Protein AF-A0A482UVU5-F1 (afdb_monomer_lite)

Radius of gyration: 22.59 Å; chains: 1; bounding box: 52×60×52 Å

Secondary structure (DSSP, 8-state):
---------------------TTTTTTS-B-TTS-B--TT-TT-----HHHHHHHHHHHHHHHHHHHHHHTTHHHHHSHHHHHHHHHHHHT---GGGHHHHHHHHHTHHHHHTTS-GGG--GGGS-HHHHHHTT-S-SS--

pLDDT: mean 76.4, std 19.61, range [29.62, 97.81]

Foldseek 3Di:
DDDDDDDPDDPPPPPPPDPPDPVCLVVFDADPVGHGDDPPHPRPDDDDPVRVVVVVVVLVVLQVVVVVCLVVVVVCPDPVNVVVVVVSVVVPDRPVCCVSVVCSVVVVVVVCVVDPPVPPPCVPPPVVVVVVVPPDDPPDD

Sequence (141 aa):
MVSDETNGGLSVDTVNLDPIDPDNTMLTPKDRYGFFITADSPRHIEVSKAQTAQRKAKEAERALKWVRMIKKWSKYMSAAKFEKLKSRCRKGIPDAVRGYAWVHMTGAEAVKEKLAYDSIDTTGISQTVLDEVGLLSELMV

Structure (mmCIF, N/CA/C/O backbone):
data_AF-A0A482UVU5-F1
#
_entry.id   AF-A0A482UVU5-F1
#
loop_
_atom_site.group_PDB
_atom_site.id
_atom_site.type_symbol
_atom_site.label_atom_id
_atom_site.label_alt_id
_atom_site.label_comp_id
_atom_site.label_asym_id
_atom_site.label_entity_id
_atom_site.label_seq_id
_atom_site.pdbx_PDB_ins_code
_atom_site.Cartn_x
_atom_site.Cartn_y
_atom_site.Cartn_z
_atom_site.occupancy
_atom_site.B_iso_or_equiv
_atom_site.auth_seq_id
_atom_site.auth_comp_id
_atom_site.auth_asym_id
_atom_site.auth_atom_id
_atom_site.pdbx_PDB_model_num
ATOM 1 N N . MET A 1 1 ? -14.982 48.499 -14.212 1.00 37.34 1 MET A N 1
ATOM 2 C CA . MET A 1 1 ? -15.962 47.507 -13.733 1.00 37.34 1 MET A CA 1
ATOM 3 C C . MET A 1 1 ? -16.072 46.434 -14.796 1.00 37.34 1 MET A C 1
ATOM 5 O O . MET A 1 1 ? -16.372 46.791 -15.921 1.00 37.34 1 MET A O 1
ATOM 9 N N . VAL A 1 2 ? -15.783 45.196 -14.385 1.00 43.62 2 VAL A N 1
ATOM 10 C CA . VAL A 1 2 ? -16.195 43.904 -14.963 1.00 43.62 2 VAL A CA 1
ATOM 11 C C . VAL A 1 2 ? -15.805 43.617 -16.419 1.00 43.62 2 VAL A C 1
ATOM 13 O O . VAL A 1 2 ? -16.352 44.209 -17.335 1.00 43.62 2 VAL A O 1
ATOM 16 N N . SER A 1 3 ? -14.906 42.643 -16.592 1.00 35.50 3 SER A N 1
ATOM 17 C CA . SER A 1 3 ? -15.237 41.371 -17.252 1.00 35.50 3 SER A CA 1
ATOM 18 C C . SER A 1 3 ? -14.222 40.309 -16.832 1.00 35.50 3 SER A C 1
ATOM 20 O O . SER A 1 3 ? -13.027 40.434 -17.088 1.00 35.50 3 SER A O 1
ATOM 22 N N . ASP A 1 4 ? -14.749 39.331 -16.105 1.00 39.75 4 ASP A N 1
ATOM 23 C CA . ASP A 1 4 ? -14.133 38.083 -15.669 1.00 39.75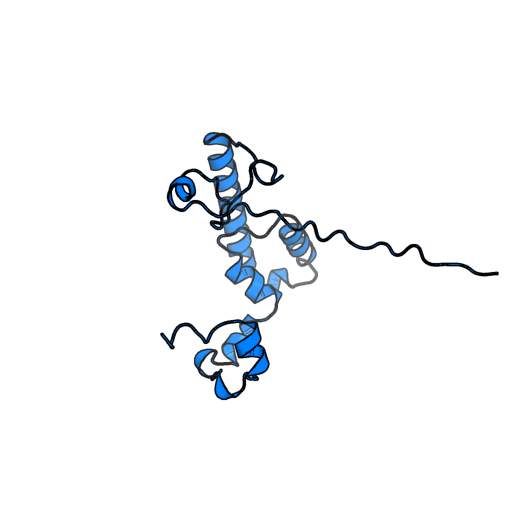 4 ASP A CA 1
ATOM 24 C C . ASP A 1 4 ? -14.355 36.998 -16.748 1.00 39.75 4 ASP A C 1
ATOM 26 O O . ASP A 1 4 ? -15.094 37.229 -17.707 1.00 39.75 4 ASP A O 1
ATOM 30 N N . GLU A 1 5 ? -13.771 35.820 -16.518 1.00 37.84 5 GLU A N 1
ATOM 31 C CA . GLU A 1 5 ? -13.991 34.522 -17.187 1.00 37.84 5 GLU A CA 1
ATOM 32 C C . GLU A 1 5 ? -13.063 34.145 -18.363 1.00 37.84 5 GLU A C 1
ATOM 34 O O . GLU A 1 5 ? -13.450 34.101 -19.531 1.00 37.84 5 GLU A O 1
ATOM 39 N N . THR A 1 6 ? -11.837 33.708 -18.039 1.00 44.06 6 THR A N 1
ATOM 40 C CA . THR A 1 6 ? -11.141 32.698 -18.855 1.00 44.06 6 THR A CA 1
ATOM 41 C C . THR A 1 6 ? -11.563 31.299 -18.410 1.00 44.06 6 THR A C 1
ATOM 43 O O . THR A 1 6 ? -11.141 30.762 -17.387 1.00 44.06 6 THR A O 1
ATOM 46 N N . ASN A 1 7 ? -12.429 30.711 -19.228 1.00 35.53 7 ASN A N 1
ATOM 47 C CA . ASN A 1 7 ? -12.909 29.342 -19.149 1.00 35.53 7 ASN A CA 1
ATOM 48 C C . ASN A 1 7 ? -11.745 28.361 -19.410 1.00 35.53 7 ASN A C 1
ATOM 50 O O . ASN A 1 7 ? -11.379 28.090 -20.555 1.00 35.53 7 ASN A O 1
ATOM 54 N N . GLY A 1 8 ? -11.110 27.872 -18.342 1.00 35.00 8 GLY A N 1
ATOM 55 C CA . GLY A 1 8 ? -10.071 26.841 -18.388 1.00 35.00 8 GLY A CA 1
ATOM 56 C C . GLY A 1 8 ? -10.670 25.460 -18.648 1.00 35.00 8 GLY A C 1
ATOM 57 O O . GLY A 1 8 ? -10.770 24.646 -17.733 1.00 35.00 8 GLY A O 1
ATOM 58 N N . GLY A 1 9 ? -11.087 25.212 -19.890 1.00 29.62 9 GLY A N 1
ATOM 59 C CA . GLY A 1 9 ? -11.531 23.901 -20.351 1.00 29.62 9 GLY A CA 1
ATOM 60 C C . GLY A 1 9 ? -10.400 22.877 -20.255 1.00 29.62 9 GLY A C 1
ATOM 61 O O . GLY A 1 9 ? -9.370 23.004 -20.914 1.00 29.62 9 GLY A O 1
ATOM 62 N N . LEU A 1 10 ? -10.594 21.867 -19.410 1.00 33.50 10 LEU A N 1
ATOM 63 C CA . LEU A 1 10 ? -9.736 20.694 -19.304 1.00 33.50 10 LEU A CA 1
ATOM 64 C C . LEU A 1 10 ? -9.830 19.913 -20.627 1.00 33.50 10 LEU A C 1
ATOM 66 O O . LEU A 1 10 ? -10.891 19.376 -20.942 1.00 33.50 10 LEU A O 1
ATOM 70 N N . SER A 1 11 ? -8.744 19.891 -21.408 1.00 35.38 11 SER A N 1
ATOM 71 C CA . SER A 1 11 ? -8.623 19.055 -22.610 1.00 35.38 11 SER A CA 1
ATOM 72 C C . SER A 1 11 ? -8.828 17.599 -22.209 1.00 35.38 11 SER A C 1
ATOM 74 O O . SER A 1 11 ? -7.994 17.009 -21.520 1.00 35.38 11 SER A O 1
ATOM 76 N N . VAL A 1 12 ? -9.969 17.029 -22.590 1.00 44.19 12 VAL A N 1
ATOM 77 C CA . VAL A 1 12 ? -10.146 15.581 -22.605 1.00 44.19 12 VAL A CA 1
ATOM 78 C C . VAL A 1 12 ? -9.392 15.112 -23.836 1.00 44.19 12 VAL A C 1
ATOM 80 O O . VAL A 1 12 ? -9.940 15.088 -24.938 1.00 44.19 12 VAL A O 1
ATOM 83 N N . ASP A 1 13 ? -8.108 14.815 -23.650 1.00 39.75 13 ASP A N 1
ATOM 84 C CA . ASP A 1 13 ? -7.291 14.176 -24.671 1.00 39.75 13 ASP A CA 1
ATOM 85 C C . ASP A 1 13 ? -7.968 12.846 -25.008 1.00 39.75 13 ASP A C 1
ATOM 87 O O . ASP A 1 13 ? -7.896 11.862 -24.267 1.00 39.75 13 ASP A O 1
ATOM 91 N N . THR A 1 14 ? -8.721 12.856 -26.105 1.00 46.66 14 THR A N 1
ATOM 92 C CA . THR A 1 14 ? -9.331 11.661 -26.668 1.00 46.66 14 THR A CA 1
ATOM 93 C C . THR A 1 14 ? -8.168 10.822 -27.159 1.00 46.66 14 THR A C 1
ATOM 95 O O . THR A 1 14 ? -7.589 11.104 -28.206 1.00 46.66 14 THR A O 1
ATOM 98 N N . VAL A 1 15 ? -7.754 9.855 -26.339 1.00 48.00 15 VAL A N 1
ATOM 99 C CA . VAL A 1 15 ? -6.738 8.876 -26.711 1.00 48.00 15 VAL A CA 1
ATOM 100 C C . VAL A 1 15 ? -7.212 8.204 -27.992 1.00 48.00 15 VAL A C 1
ATOM 102 O O . VAL A 1 15 ? -8.216 7.493 -27.995 1.00 48.00 15 VAL A O 1
ATOM 105 N N . ASN A 1 16 ? -6.532 8.500 -29.098 1.00 43.84 16 ASN A N 1
ATOM 106 C CA . ASN A 1 16 ? -6.777 7.852 -30.372 1.00 43.84 16 ASN A CA 1
ATOM 107 C C . ASN A 1 16 ? -6.286 6.409 -30.225 1.00 43.84 16 ASN A C 1
ATOM 109 O O . ASN A 1 16 ? -5.103 6.117 -30.382 1.00 43.84 16 ASN A O 1
ATOM 113 N N . LEU A 1 17 ? -7.177 5.541 -29.749 1.00 53.69 17 LEU A N 1
ATOM 114 C CA . LEU A 1 17 ? -6.926 4.117 -29.644 1.00 53.69 17 LEU A CA 1
ATOM 115 C C . LEU A 1 17 ? -7.055 3.565 -31.056 1.00 53.69 17 LEU A C 1
ATOM 117 O O . LEU A 1 17 ? -8.166 3.344 -31.538 1.00 53.69 17 LEU A O 1
ATOM 121 N N . ASP A 1 18 ? -5.916 3.380 -31.720 1.00 55.25 18 ASP A N 1
ATOM 122 C CA . ASP A 1 18 ? -5.873 2.607 -32.954 1.00 55.25 18 ASP A CA 1
ATOM 123 C C . ASP A 1 18 ? -6.594 1.262 -32.729 1.00 55.25 18 ASP A C 1
ATOM 125 O O . ASP A 1 18 ? -6.495 0.691 -31.631 1.00 55.25 18 ASP A O 1
ATOM 129 N N . PRO A 1 19 ? -7.340 0.747 -33.725 1.00 61.19 19 PRO A N 1
ATOM 130 C CA . PRO A 1 19 ? -8.038 -0.525 -33.602 1.00 61.19 19 PRO A CA 1
ATOM 131 C C . PRO A 1 19 ? -7.097 -1.619 -33.088 1.00 61.19 19 PRO A C 1
ATOM 133 O O . PRO A 1 19 ? -6.014 -1.825 -33.636 1.00 61.19 19 PRO A O 1
ATOM 136 N N . ILE A 1 20 ? -7.511 -2.304 -32.018 1.00 60.06 20 ILE A N 1
ATOM 137 C CA . ILE A 1 20 ? -6.746 -3.398 -31.415 1.00 60.06 20 ILE A CA 1
ATOM 138 C C . ILE A 1 20 ? -6.662 -4.521 -32.448 1.00 60.06 20 ILE A C 1
ATOM 140 O O . ILE A 1 20 ? -7.628 -5.251 -32.658 1.00 60.06 20 ILE A O 1
ATOM 144 N N . ASP A 1 21 ? -5.508 -4.643 -33.098 1.00 64.62 21 ASP A N 1
ATOM 145 C CA . ASP A 1 21 ? -5.222 -5.758 -33.990 1.00 64.62 21 ASP A CA 1
ATOM 146 C C . ASP A 1 21 ? -5.065 -7.041 -33.144 1.00 64.62 21 ASP A C 1
ATOM 148 O O . ASP A 1 21 ? -4.141 -7.126 -32.314 1.00 64.62 21 ASP A O 1
ATOM 152 N N . PRO A 1 22 ? -5.964 -8.035 -33.294 1.00 63.59 22 PRO A N 1
ATOM 153 C CA . PRO A 1 22 ? -5.937 -9.256 -32.494 1.00 63.59 22 PRO A CA 1
ATOM 154 C C . PRO A 1 22 ? -4.627 -10.040 -32.659 1.00 63.59 22 PRO A C 1
ATOM 156 O O . PRO A 1 22 ? -4.169 -10.644 -31.686 1.00 63.59 22 PRO A O 1
ATOM 159 N N . ASP A 1 23 ? -3.969 -9.959 -33.820 1.00 63.88 23 ASP A N 1
ATOM 160 C CA . ASP A 1 23 ? -2.703 -10.659 -34.072 1.00 63.88 23 ASP A CA 1
ATOM 161 C C . ASP A 1 23 ? -1.495 -9.925 -33.456 1.00 63.88 23 ASP A C 1
ATOM 163 O O . ASP A 1 23 ? -0.506 -10.553 -33.071 1.00 63.88 23 ASP A O 1
ATOM 167 N N . ASN A 1 24 ? -1.584 -8.605 -33.253 1.00 60.62 24 ASN A N 1
ATOM 168 C CA . ASN A 1 24 ? -0.518 -7.791 -32.649 1.00 60.62 24 ASN A CA 1
ATOM 169 C C . ASN A 1 24 ? -0.660 -7.623 -31.116 1.00 60.62 24 ASN A C 1
ATOM 171 O O . ASN A 1 24 ? 0.235 -7.119 -30.433 1.00 60.62 24 ASN A O 1
ATOM 175 N N . THR A 1 25 ? -1.770 -8.091 -30.537 1.00 60.59 25 THR A N 1
ATOM 176 C CA . THR A 1 25 ? -2.125 -7.929 -29.110 1.00 60.59 25 THR A CA 1
ATOM 177 C C . THR A 1 25 ? -1.128 -8.598 -28.143 1.00 60.59 25 THR A C 1
ATOM 179 O O . THR A 1 25 ? -1.010 -8.215 -26.974 1.00 60.59 25 THR A O 1
ATOM 182 N N . MET A 1 26 ? -0.379 -9.602 -28.611 1.00 61.25 26 MET A N 1
ATOM 183 C CA . MET A 1 26 ? 0.685 -10.255 -27.831 1.00 61.25 26 MET A CA 1
ATOM 184 C C . MET A 1 26 ? 1.975 -9.423 -27.750 1.00 61.25 26 MET A C 1
ATOM 186 O O . MET A 1 26 ? 2.754 -9.608 -26.816 1.00 61.25 26 MET A O 1
ATOM 190 N N . LEU A 1 27 ? 2.201 -8.510 -28.700 1.00 66.56 27 LEU A N 1
ATOM 191 C CA . LEU A 1 27 ? 3.417 -7.693 -28.791 1.00 66.56 27 LEU A CA 1
ATOM 192 C C . LEU A 1 27 ? 3.274 -6.342 -28.081 1.00 66.56 27 LEU A C 1
ATOM 194 O O . LEU A 1 27 ? 4.277 -5.742 -27.697 1.00 66.56 27 LEU A O 1
ATOM 198 N N . THR A 1 28 ? 2.044 -5.877 -27.857 1.00 75.50 28 THR A N 1
ATOM 199 C CA . THR A 1 28 ? 1.783 -4.625 -27.139 1.00 75.50 28 THR A CA 1
ATOM 200 C C . THR A 1 28 ? 2.204 -4.732 -25.664 1.00 75.50 28 THR A C 1
ATOM 202 O O . THR A 1 28 ? 1.694 -5.606 -24.949 1.00 75.50 28 THR A O 1
ATOM 205 N N . PRO A 1 29 ? 3.099 -3.857 -25.167 1.00 81.12 29 PRO A N 1
ATOM 206 C CA . PRO A 1 29 ? 3.477 -3.828 -23.760 1.00 81.12 29 PRO A CA 1
ATOM 207 C C . PRO A 1 29 ? 2.258 -3.638 -22.849 1.00 81.12 29 PRO A C 1
ATOM 209 O O . PRO A 1 29 ? 1.390 -2.807 -23.111 1.00 81.12 29 PRO A O 1
ATOM 212 N N . LYS A 1 30 ? 2.204 -4.390 -21.746 1.00 84.75 30 LYS A N 1
ATOM 213 C CA . LYS A 1 30 ? 1.150 -4.281 -20.727 1.00 84.75 30 LYS A CA 1
ATOM 214 C C . LYS A 1 30 ? 1.727 -3.843 -19.393 1.00 84.75 30 LYS A C 1
ATOM 216 O O . LYS A 1 30 ? 2.875 -4.141 -19.056 1.00 84.75 30 LYS A O 1
ATOM 221 N N . ASP A 1 31 ? 0.911 -3.148 -18.617 1.00 84.69 31 ASP A N 1
ATOM 222 C CA . ASP A 1 31 ? 1.237 -2.800 -17.248 1.00 84.69 31 ASP A CA 1
ATOM 223 C C . ASP A 1 31 ? 1.078 -4.000 -16.301 1.00 84.69 31 ASP A C 1
ATOM 225 O O . ASP A 1 31 ? 0.773 -5.128 -16.690 1.00 84.69 31 ASP A O 1
ATOM 229 N N . ARG A 1 32 ? 1.309 -3.756 -15.009 1.00 82.94 32 ARG A N 1
ATOM 230 C CA . ARG A 1 32 ? 1.241 -4.797 -13.972 1.00 82.94 32 ARG A CA 1
ATOM 231 C C . ARG A 1 32 ? -0.183 -5.288 -13.685 1.00 82.94 32 ARG A C 1
ATOM 233 O O . ARG A 1 32 ? -0.319 -6.296 -13.001 1.00 82.94 32 ARG A O 1
ATOM 240 N N . TYR A 1 33 ? -1.197 -4.580 -14.170 1.00 86.31 33 TYR A N 1
ATOM 241 C CA . TYR A 1 33 ? -2.614 -4.905 -14.028 1.00 86.31 33 TYR A CA 1
ATOM 242 C C . TYR A 1 33 ? -3.212 -5.474 -15.323 1.00 86.31 33 TYR A C 1
ATOM 244 O O . TYR A 1 33 ? -4.371 -5.873 -15.327 1.00 86.31 33 TYR A O 1
ATOM 252 N N . GLY A 1 34 ? -2.421 -5.555 -16.398 1.00 87.00 34 GLY A N 1
ATOM 253 C CA . GLY A 1 34 ? -2.831 -6.104 -17.686 1.00 87.00 34 GLY A CA 1
ATOM 254 C C . GLY A 1 34 ? -3.370 -5.070 -18.675 1.00 87.00 34 GLY A C 1
ATOM 255 O O . GLY A 1 34 ? -3.766 -5.465 -19.770 1.00 87.00 34 GLY A O 1
ATOM 256 N N . PHE A 1 35 ? -3.352 -3.775 -18.342 1.00 86.88 35 PHE A N 1
ATOM 257 C CA . PHE A 1 35 ? -3.745 -2.718 -19.276 1.00 86.88 35 PHE A CA 1
ATOM 258 C C . PHE A 1 35 ? -2.646 -2.469 -20.305 1.00 86.88 35 PHE A C 1
ATOM 260 O O . PHE A 1 35 ? -1.460 -2.472 -19.971 1.00 86.88 35 PHE A O 1
ATOM 267 N N . PHE A 1 36 ? -3.039 -2.214 -21.550 1.00 85.25 36 PHE A N 1
ATOM 268 C CA . PHE A 1 36 ? -2.110 -1.856 -22.615 1.00 85.25 36 PHE A CA 1
ATOM 269 C C . PHE A 1 36 ? -1.424 -0.519 -22.315 1.00 85.25 36 PHE A C 1
ATOM 271 O O . PHE A 1 36 ? -2.056 0.447 -21.883 1.00 85.25 36 PHE A O 1
ATOM 278 N N . ILE A 1 37 ? -0.112 -0.474 -22.531 1.00 83.19 37 ILE A N 1
ATOM 279 C CA . ILE A 1 37 ? 0.695 0.735 -22.429 1.00 83.19 37 ILE A CA 1
ATOM 280 C C . ILE A 1 37 ? 1.108 1.124 -23.846 1.00 83.19 37 ILE A C 1
ATOM 282 O O . ILE A 1 37 ? 1.838 0.392 -24.510 1.00 83.19 37 ILE A O 1
ATOM 286 N N . THR A 1 38 ? 0.660 2.294 -24.284 1.00 82.19 38 THR A N 1
ATOM 287 C CA . THR A 1 38 ? 1.119 2.914 -25.526 1.00 82.19 38 THR A CA 1
ATOM 288 C C . THR A 1 38 ? 2.581 3.354 -25.396 1.00 82.19 38 THR A C 1
ATOM 290 O O . THR A 1 38 ? 3.056 3.658 -24.300 1.00 82.19 38 THR A O 1
ATOM 293 N N . ALA A 1 39 ? 3.321 3.381 -26.504 1.00 73.69 39 ALA A N 1
ATOM 294 C CA . ALA A 1 39 ? 4.756 3.686 -26.487 1.00 73.69 39 ALA A CA 1
ATOM 295 C C . ALA A 1 39 ? 5.081 5.106 -25.972 1.00 73.69 39 ALA A C 1
ATOM 297 O O . ALA A 1 39 ? 6.153 5.330 -25.414 1.00 73.69 39 ALA A O 1
ATOM 298 N N . ASP A 1 40 ? 4.149 6.048 -26.123 1.00 78.06 40 ASP A N 1
ATOM 299 C CA . ASP A 1 40 ? 4.220 7.435 -25.643 1.00 78.06 40 ASP A CA 1
ATOM 300 C C . ASP A 1 40 ? 3.827 7.596 -24.163 1.00 78.06 40 ASP A C 1
ATOM 302 O O . ASP A 1 40 ? 4.011 8.658 -23.565 1.00 78.06 40 ASP A O 1
ATOM 306 N N . SER A 1 41 ? 3.304 6.539 -23.538 1.00 78.94 41 SER A N 1
ATOM 307 C CA . SER A 1 41 ? 2.868 6.577 -22.151 1.00 78.94 41 SER A CA 1
ATOM 308 C C . SER A 1 41 ? 4.051 6.839 -21.216 1.00 78.94 41 SER A C 1
ATOM 310 O O . SER A 1 41 ? 5.012 6.069 -21.211 1.00 78.94 41 SER A O 1
ATOM 312 N N . PRO A 1 42 ? 3.951 7.799 -20.278 1.00 72.50 42 PRO A N 1
ATOM 313 C CA . PRO A 1 42 ? 4.960 7.991 -19.231 1.00 72.50 42 PRO A CA 1
ATOM 314 C C . PRO A 1 42 ? 5.147 6.761 -18.322 1.00 72.50 42 PRO A C 1
ATOM 316 O O . PRO A 1 42 ? 6.085 6.694 -17.526 1.00 72.50 42 PRO A O 1
ATOM 319 N N . ARG A 1 43 ? 4.223 5.790 -18.396 1.00 69.25 43 ARG A N 1
ATOM 320 C CA . ARG A 1 43 ? 4.295 4.501 -17.692 1.00 69.25 43 ARG A CA 1
ATOM 321 C C . ARG A 1 43 ? 5.125 3.464 -18.449 1.00 69.25 43 ARG A C 1
ATOM 323 O O . ARG A 1 43 ? 5.533 2.480 -17.828 1.00 69.25 43 ARG A O 1
ATOM 330 N N . HIS A 1 44 ? 5.390 3.686 -19.737 1.00 68.81 44 HIS A N 1
ATOM 331 C CA . HIS A 1 44 ? 6.320 2.898 -20.530 1.00 68.81 44 HIS A CA 1
ATOM 332 C C . HIS A 1 44 ? 7.750 3.245 -20.110 1.00 68.81 44 HIS A C 1
ATOM 334 O O . HIS A 1 44 ? 8.429 4.089 -20.685 1.00 68.81 44 HIS A O 1
ATOM 340 N N . ILE A 1 45 ? 8.193 2.621 -19.023 1.00 70.56 45 ILE A N 1
ATOM 341 C CA . ILE A 1 45 ? 9.575 2.711 -18.568 1.00 70.56 45 ILE A CA 1
ATOM 342 C C . ILE A 1 45 ? 10.204 1.362 -18.860 1.00 70.56 45 ILE A C 1
ATOM 344 O O . ILE A 1 45 ? 9.904 0.381 -18.174 1.00 70.56 45 ILE A O 1
ATOM 348 N N . GLU A 1 46 ? 11.101 1.318 -19.840 1.00 73.50 46 GLU A N 1
ATOM 349 C CA . GLU A 1 46 ? 11.973 0.167 -20.015 1.00 73.50 46 GLU A CA 1
ATOM 350 C C . GLU A 1 46 ? 12.867 0.043 -18.776 1.00 73.50 46 GLU A C 1
ATOM 352 O O . GLU A 1 46 ? 13.686 0.906 -18.459 1.00 73.50 46 GLU A O 1
ATOM 357 N N . VAL A 1 47 ? 12.658 -1.024 -18.009 1.00 81.00 47 VAL A N 1
ATOM 358 C CA . VAL A 1 47 ? 13.438 -1.338 -16.811 1.00 81.00 47 VAL A CA 1
ATOM 359 C C . VAL A 1 47 ? 14.095 -2.687 -17.010 1.00 81.00 47 VAL A C 1
ATOM 361 O O . VAL A 1 47 ? 13.447 -3.649 -17.424 1.00 81.00 47 VAL A O 1
ATOM 364 N N . SER A 1 48 ? 15.367 -2.801 -16.636 1.00 87.81 48 SER A N 1
ATOM 365 C CA . SER A 1 48 ? 16.059 -4.085 -16.720 1.00 87.81 48 SER A CA 1
ATOM 366 C C . SER A 1 48 ? 15.388 -5.142 -15.832 1.00 87.81 48 SER A C 1
ATOM 368 O O . SER A 1 48 ? 14.736 -4.834 -14.822 1.00 87.81 48 SER A O 1
ATOM 370 N N . LYS A 1 49 ? 15.586 -6.427 -16.158 1.00 87.50 49 LYS A N 1
ATOM 371 C CA . LYS A 1 49 ? 15.105 -7.547 -15.324 1.00 87.50 49 LYS A CA 1
ATOM 372 C C . LYS A 1 49 ? 15.588 -7.419 -13.871 1.00 87.50 49 LYS A C 1
ATOM 374 O O . LYS A 1 49 ? 14.814 -7.651 -12.944 1.00 87.50 49 LYS A O 1
ATOM 379 N N . ALA A 1 50 ? 16.830 -6.970 -13.670 1.00 92.50 50 ALA A N 1
ATOM 380 C CA . ALA A 1 50 ? 17.411 -6.738 -12.349 1.00 92.50 50 ALA A CA 1
ATOM 381 C C . ALA A 1 50 ? 16.701 -5.604 -11.584 1.00 92.50 50 ALA A C 1
ATOM 383 O O . ALA A 1 50 ? 16.326 -5.780 -10.424 1.00 92.50 50 ALA A O 1
ATOM 384 N N . GLN A 1 51 ? 16.441 -4.465 -12.236 1.00 90.12 51 GLN A N 1
ATOM 385 C CA . GLN A 1 51 ? 15.691 -3.357 -11.631 1.00 90.12 51 GLN A CA 1
ATOM 386 C C . GLN A 1 51 ? 14.253 -3.770 -11.291 1.00 90.12 51 GLN A C 1
ATOM 388 O O . GLN A 1 51 ? 13.733 -3.415 -10.231 1.00 90.12 51 GLN A O 1
ATOM 393 N N . THR A 1 52 ? 13.619 -4.568 -12.150 1.00 89.12 52 THR A N 1
ATOM 394 C CA . THR A 1 52 ? 12.288 -5.133 -11.898 1.00 89.12 52 THR A CA 1
ATOM 395 C C . THR A 1 52 ? 12.290 -6.044 -10.670 1.00 89.12 52 THR A C 1
ATOM 397 O O . THR A 1 52 ? 11.439 -5.886 -9.791 1.00 89.12 52 THR A O 1
ATOM 400 N N . ALA A 1 53 ? 13.264 -6.950 -10.552 1.00 91.56 53 ALA A N 1
ATOM 401 C CA . ALA A 1 53 ? 13.409 -7.820 -9.385 1.00 91.56 53 ALA A CA 1
AT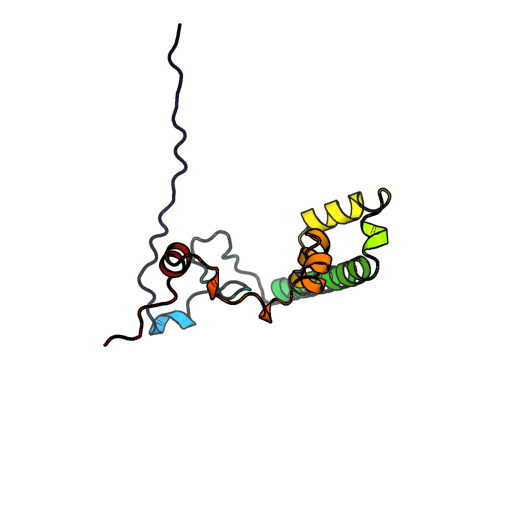OM 402 C C . ALA A 1 53 ? 13.633 -7.015 -8.093 1.00 91.56 53 ALA A C 1
ATOM 404 O O . ALA A 1 53 ? 12.972 -7.266 -7.085 1.00 91.56 53 ALA A O 1
ATOM 405 N N . GLN A 1 54 ? 14.481 -5.983 -8.136 1.00 94.88 54 GLN A N 1
ATOM 406 C CA . GLN A 1 54 ? 14.721 -5.095 -6.996 1.00 94.88 54 GLN A CA 1
ATOM 407 C C . GLN A 1 54 ? 13.446 -4.350 -6.566 1.00 94.88 54 GLN A C 1
ATOM 409 O O . GLN A 1 54 ? 13.151 -4.251 -5.371 1.00 94.88 54 GLN A O 1
ATOM 414 N N . ARG A 1 55 ? 12.658 -3.844 -7.526 1.00 91.81 55 ARG A N 1
ATOM 415 C CA . ARG A 1 55 ? 11.362 -3.200 -7.257 1.00 91.81 55 ARG A CA 1
ATOM 416 C C . ARG A 1 55 ? 10.386 -4.177 -6.599 1.00 91.81 55 ARG A C 1
ATOM 418 O O . ARG A 1 55 ? 9.795 -3.819 -5.580 1.00 91.81 55 ARG A O 1
ATOM 425 N N . LYS A 1 56 ? 10.280 -5.407 -7.117 1.00 92.25 56 LYS A N 1
ATOM 426 C CA . LYS A 1 56 ? 9.440 -6.474 -6.544 1.00 92.25 56 LYS A CA 1
ATOM 427 C C . LYS A 1 56 ? 9.858 -6.827 -5.113 1.00 92.25 56 LYS A C 1
ATOM 429 O O . LYS A 1 56 ? 9.011 -6.853 -4.225 1.00 92.25 56 LYS A O 1
ATOM 434 N N . ALA A 1 57 ? 11.154 -7.009 -4.854 1.00 95.81 57 ALA A N 1
ATOM 435 C CA . ALA A 1 57 ? 11.665 -7.300 -3.512 1.00 95.81 57 ALA A CA 1
ATOM 436 C C . ALA A 1 57 ? 11.343 -6.170 -2.515 1.00 95.81 57 ALA A C 1
ATOM 438 O O . ALA A 1 57 ? 10.833 -6.406 -1.418 1.00 95.81 57 ALA A O 1
ATOM 439 N N . LYS A 1 58 ? 11.552 -4.913 -2.924 1.00 95.69 58 LYS A N 1
ATOM 440 C CA . LYS A 1 58 ? 11.206 -3.734 -2.117 1.00 95.69 58 LYS A CA 1
ATOM 441 C C . LYS A 1 58 ? 9.702 -3.631 -1.852 1.00 95.69 58 LYS A C 1
ATOM 443 O O . LYS A 1 58 ? 9.297 -3.193 -0.772 1.00 95.69 58 LYS A O 1
ATOM 448 N N . GLU A 1 59 ? 8.869 -3.994 -2.822 1.00 95.69 59 GLU A N 1
ATOM 449 C CA . GLU A 1 59 ? 7.415 -4.045 -2.663 1.00 95.69 59 GLU A CA 1
ATOM 450 C C . GLU A 1 59 ? 6.994 -5.132 -1.661 1.00 95.69 59 GLU A C 1
ATOM 452 O O . GLU A 1 59 ? 6.207 -4.840 -0.758 1.00 95.69 59 GLU A O 1
ATOM 457 N N . ALA A 1 60 ? 7.604 -6.320 -1.715 1.00 96.81 60 ALA A N 1
ATOM 458 C CA . ALA A 1 60 ? 7.371 -7.400 -0.754 1.00 96.81 60 ALA A CA 1
ATOM 459 C C . ALA A 1 60 ? 7.744 -6.996 0.687 1.00 96.81 60 ALA A C 1
ATOM 461 O O . ALA A 1 60 ? 6.959 -7.188 1.619 1.00 96.81 60 ALA A O 1
ATOM 462 N N . GLU A 1 61 ? 8.886 -6.332 0.894 1.00 97.19 61 GLU A N 1
ATOM 463 C CA . GLU A 1 61 ? 9.238 -5.805 2.220 1.00 97.19 61 GLU A CA 1
ATOM 464 C C . GLU A 1 61 ? 8.213 -4.796 2.753 1.00 97.19 61 GLU A C 1
ATOM 466 O O . GLU A 1 61 ? 7.940 -4.728 3.960 1.00 97.19 61 GLU A O 1
ATOM 471 N N . ARG A 1 62 ? 7.683 -3.943 1.868 1.00 97.00 62 ARG A N 1
ATOM 472 C CA . ARG A 1 62 ? 6.635 -2.988 2.236 1.00 97.00 62 ARG A CA 1
ATOM 473 C C . ARG A 1 62 ? 5.358 -3.738 2.592 1.00 97.00 62 ARG A C 1
ATOM 475 O O . ARG A 1 62 ? 4.764 -3.394 3.613 1.00 97.00 62 ARG A O 1
ATOM 482 N N . ALA A 1 63 ? 4.982 -4.764 1.831 1.00 97.75 63 ALA A N 1
ATOM 483 C CA . ALA A 1 63 ? 3.814 -5.594 2.110 1.00 97.75 63 ALA A CA 1
ATOM 484 C C . ALA A 1 63 ? 3.900 -6.212 3.512 1.00 97.75 63 ALA A C 1
ATOM 486 O O . ALA A 1 63 ? 2.981 -6.043 4.305 1.00 97.75 63 ALA A O 1
ATOM 487 N N . LEU A 1 64 ? 5.046 -6.777 3.906 1.00 97.81 64 LEU A N 1
ATOM 488 C CA . LEU A 1 64 ? 5.242 -7.322 5.259 1.00 97.81 64 LEU A CA 1
ATOM 489 C C . LEU A 1 64 ? 5.105 -6.273 6.375 1.00 97.81 64 LEU A C 1
ATOM 491 O O . LEU A 1 64 ? 4.675 -6.581 7.492 1.00 97.81 64 LEU A O 1
ATOM 495 N N . LYS A 1 65 ? 5.503 -5.021 6.117 1.00 96.06 65 LYS A N 1
ATOM 496 C CA . LYS A 1 65 ? 5.293 -3.909 7.061 1.00 96.06 65 LYS A CA 1
ATOM 497 C C 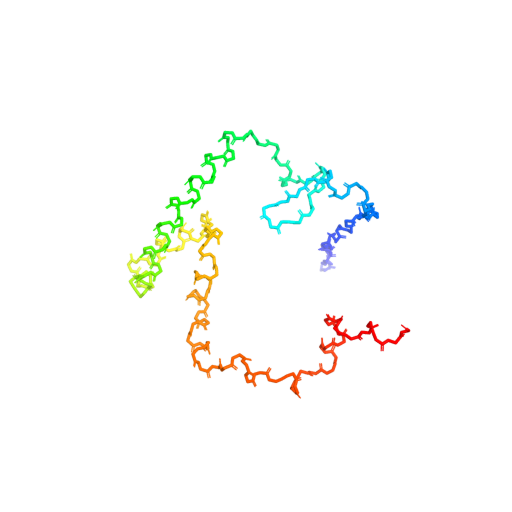. LYS A 1 65 ? 3.802 -3.581 7.167 1.00 96.06 65 LYS A C 1
ATOM 499 O O . LYS A 1 65 ? 3.312 -3.403 8.277 1.00 96.06 65 LYS A O 1
ATOM 504 N N . TRP A 1 66 ? 3.092 -3.560 6.043 1.00 97.38 66 TRP A N 1
ATOM 505 C CA . TRP A 1 66 ? 1.650 -3.333 5.990 1.00 97.38 66 TRP A CA 1
ATOM 506 C C . TRP A 1 66 ? 0.842 -4.451 6.653 1.00 97.38 66 TRP A C 1
ATOM 508 O O . TRP A 1 66 ? -0.013 -4.141 7.472 1.00 97.38 66 TRP A O 1
ATOM 518 N N . VAL A 1 67 ? 1.173 -5.726 6.428 1.00 97.50 67 VAL A N 1
ATOM 519 C CA . VAL A 1 67 ? 0.535 -6.864 7.118 1.00 97.50 67 VAL A CA 1
ATOM 520 C C . VAL A 1 67 ? 0.620 -6.697 8.638 1.00 97.50 67 VAL A C 1
ATOM 522 O O . VAL A 1 67 ? -0.368 -6.866 9.348 1.00 97.50 67 VAL A O 1
ATOM 525 N N . ARG A 1 68 ? 1.788 -6.299 9.160 1.00 96.69 68 ARG A N 1
ATOM 526 C CA . ARG A 1 68 ? 1.963 -6.029 10.598 1.00 96.69 68 ARG A CA 1
ATOM 527 C C . ARG A 1 68 ? 1.134 -4.845 11.095 1.00 96.69 68 ARG A C 1
ATOM 529 O O . ARG A 1 68 ? 0.711 -4.861 12.249 1.00 96.69 68 ARG A O 1
ATOM 536 N N . MET A 1 69 ? 0.949 -3.823 10.260 1.00 96.31 69 MET A N 1
ATOM 537 C CA . MET A 1 69 ? 0.124 -2.659 10.589 1.00 96.31 69 MET A CA 1
ATOM 538 C C . MET A 1 69 ? -1.355 -3.028 10.642 1.00 96.31 69 MET A C 1
ATOM 540 O O . MET A 1 69 ? -2.013 -2.726 11.631 1.00 96.31 69 MET A O 1
ATOM 544 N N . ILE A 1 70 ? -1.833 -3.739 9.622 1.00 95.38 70 ILE A N 1
ATOM 545 C CA . ILE A 1 70 ? -3.213 -4.210 9.491 1.00 95.38 70 ILE A CA 1
ATOM 546 C C . ILE A 1 70 ? -3.597 -5.116 10.668 1.00 95.38 70 ILE A C 1
ATOM 548 O O . ILE A 1 70 ? -4.574 -4.846 11.354 1.00 95.38 70 ILE A O 1
ATOM 552 N N . LYS A 1 71 ? -2.755 -6.097 11.028 1.00 95.06 71 LYS A N 1
ATOM 553 C CA . LYS A 1 71 ? -2.985 -6.955 12.212 1.00 95.06 71 LYS A CA 1
ATOM 554 C C . LYS A 1 71 ? -3.114 -6.188 13.535 1.00 95.06 71 LYS A C 1
ATOM 556 O O . LYS A 1 71 ? -3.567 -6.744 14.527 1.00 95.06 71 LYS A O 1
ATOM 561 N N . LYS A 1 72 ? -2.650 -4.938 13.589 1.00 95.06 72 LYS A N 1
ATOM 562 C CA . LYS A 1 72 ? -2.722 -4.060 14.765 1.00 95.06 72 LYS A CA 1
ATOM 563 C C . LYS A 1 72 ? -3.444 -2.761 14.411 1.00 95.06 72 LYS A C 1
ATOM 565 O O . LYS A 1 72 ? -3.028 -1.697 14.869 1.00 95.06 72 LYS A O 1
ATOM 570 N N . TRP A 1 73 ? -4.489 -2.839 13.585 1.00 94.62 73 TRP A N 1
ATOM 571 C CA . TRP A 1 73 ? -5.138 -1.677 12.978 1.00 94.62 73 TRP A CA 1
ATOM 572 C C . TRP A 1 73 ? -5.545 -0.603 13.992 1.00 94.62 73 TRP A C 1
ATOM 574 O O . TRP A 1 73 ? -5.130 0.547 13.857 1.00 94.62 73 TRP A O 1
ATOM 584 N N . SER A 1 74 ? -6.225 -0.994 15.077 1.0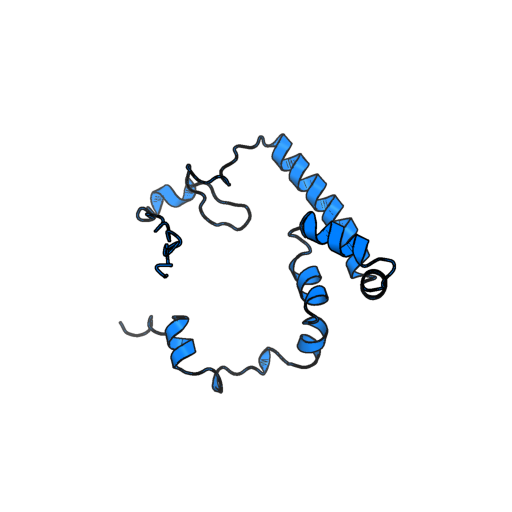0 92.94 74 SER A N 1
ATOM 585 C CA . SER A 1 74 ? -6.629 -0.089 16.168 1.00 92.94 74 SER A CA 1
ATOM 586 C C . SER A 1 74 ? -5.457 0.740 16.725 1.00 92.94 74 SER A C 1
ATOM 588 O O . SER A 1 74 ? -5.553 1.956 16.894 1.00 92.94 74 SER A O 1
ATOM 590 N N . LYS A 1 75 ? -4.270 0.134 16.876 1.00 95.00 75 LYS A N 1
ATOM 591 C CA . LYS A 1 75 ? -3.059 0.854 17.302 1.00 95.00 75 LYS A CA 1
ATOM 592 C C . LYS A 1 75 ? -2.627 1.915 16.290 1.00 95.00 75 LYS A C 1
ATOM 594 O O . LYS A 1 75 ? -2.141 2.966 16.699 1.00 95.00 75 LYS A O 1
ATOM 599 N N . TYR A 1 76 ? -2.749 1.650 14.991 1.00 94.31 76 TYR A N 1
ATOM 600 C CA . TYR A 1 76 ? -2.364 2.592 13.932 1.00 94.31 76 TYR A CA 1
ATOM 601 C C . TYR A 1 76 ? -3.411 3.679 13.665 1.00 94.31 76 TYR A C 1
ATOM 603 O O . TYR A 1 76 ? -3.048 4.721 13.121 1.00 94.31 76 TYR A O 1
ATOM 611 N N . MET A 1 77 ? -4.651 3.468 14.108 1.00 92.69 77 MET A N 1
ATOM 612 C CA . MET A 1 77 ? -5.707 4.484 14.181 1.00 92.69 77 MET A CA 1
ATOM 613 C C . MET A 1 77 ? -5.577 5.413 15.397 1.00 92.69 77 MET A C 1
ATOM 615 O O . MET A 1 77 ? -6.187 6.475 15.418 1.00 92.69 77 MET A O 1
ATOM 619 N N . SER A 1 78 ? -4.753 5.069 16.393 1.00 94.38 78 SER A N 1
ATOM 620 C CA . SER A 1 78 ? -4.486 5.966 17.524 1.00 94.38 78 SER A CA 1
ATOM 621 C C . SER A 1 78 ? -3.739 7.238 17.098 1.00 94.38 78 SER A C 1
ATOM 623 O O . SER A 1 78 ? -2.891 7.205 16.197 1.00 94.38 78 SER A O 1
ATOM 625 N N . ALA A 1 79 ? -3.964 8.342 17.820 1.00 91.69 79 ALA A N 1
ATOM 626 C CA . ALA A 1 79 ? -3.306 9.631 17.572 1.00 91.69 79 ALA A CA 1
ATOM 627 C C . ALA A 1 79 ? -1.768 9.514 17.495 1.00 91.69 79 ALA A C 1
ATOM 629 O O . ALA A 1 79 ? -1.128 10.126 16.644 1.00 91.69 79 ALA A O 1
ATOM 630 N N . ALA A 1 80 ? -1.168 8.638 18.309 1.00 93.62 80 ALA A N 1
ATOM 631 C CA . ALA A 1 80 ? 0.281 8.444 18.370 1.00 93.62 80 ALA A CA 1
ATOM 632 C C . ALA A 1 80 ? 0.892 7.762 17.128 1.00 93.62 80 ALA A C 1
ATOM 634 O O . ALA A 1 80 ? 2.109 7.817 16.921 1.00 93.62 80 ALA A O 1
ATOM 635 N N . LYS A 1 81 ? 0.097 7.049 16.319 1.00 93.56 81 LYS A N 1
ATOM 636 C CA . LYS A 1 81 ? 0.590 6.282 15.157 1.00 93.56 81 LYS A CA 1
ATOM 637 C C . LYS A 1 81 ? -0.083 6.661 13.843 1.00 93.56 81 LYS A C 1
ATOM 639 O O . LYS A 1 81 ? 0.419 6.247 12.794 1.00 93.56 81 LYS A O 1
ATOM 644 N N . PHE A 1 82 ? -1.118 7.493 13.878 1.00 94.81 82 PHE A N 1
ATOM 645 C CA . PHE A 1 82 ? -1.839 7.929 12.690 1.00 94.81 82 PHE A CA 1
ATOM 646 C C . PHE A 1 82 ? -0.938 8.647 11.672 1.00 94.81 82 PHE A C 1
ATOM 648 O O . PHE A 1 82 ? -0.968 8.334 10.481 1.00 94.81 82 PHE A O 1
ATOM 655 N N . GLU A 1 83 ? -0.020 9.510 12.122 1.00 96.75 83 GLU A N 1
ATOM 656 C CA . GLU A 1 83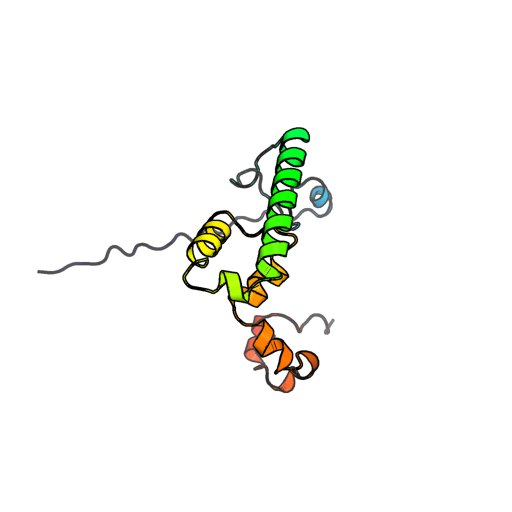 ? 0.965 10.146 11.228 1.00 96.75 83 GLU A CA 1
ATOM 657 C C . GLU A 1 83 ? 1.854 9.127 10.507 1.00 96.75 83 GLU A C 1
ATOM 659 O O . GLU A 1 83 ? 2.182 9.269 9.323 1.00 96.75 83 GLU A O 1
ATOM 664 N N . LYS A 1 84 ? 2.212 8.038 11.201 1.00 95.56 84 LYS A N 1
ATOM 665 C CA . LYS A 1 84 ? 2.995 6.961 10.596 1.00 95.56 84 LYS A CA 1
ATOM 666 C C . LYS A 1 84 ? 2.200 6.276 9.496 1.00 95.56 84 LYS A C 1
ATOM 668 O O . LYS A 1 84 ? 2.780 5.991 8.449 1.00 95.56 84 LYS A O 1
ATOM 673 N N . LEU A 1 85 ? 0.915 6.020 9.725 1.00 95.62 85 LEU A N 1
ATOM 674 C CA . LEU A 1 85 ? 0.030 5.447 8.723 1.00 95.62 85 LEU A CA 1
ATOM 675 C C . LEU A 1 85 ? -0.095 6.370 7.504 1.00 95.62 85 LEU A C 1
ATOM 677 O O . LEU A 1 85 ? 0.215 5.924 6.402 1.00 95.62 85 LEU A O 1
ATOM 681 N N . LYS A 1 86 ? -0.398 7.664 7.690 1.00 96.00 86 LYS A N 1
ATOM 682 C CA . LYS A 1 86 ? -0.467 8.647 6.589 1.00 96.00 86 LYS A CA 1
ATOM 683 C C . LYS A 1 86 ? 0.814 8.683 5.755 1.00 96.00 86 LYS A C 1
ATOM 685 O O . LYS A 1 86 ? 0.764 8.639 4.527 1.00 96.00 86 LYS A O 1
ATOM 690 N N . SER A 1 87 ? 1.979 8.693 6.408 1.00 97.00 87 SER A N 1
ATOM 691 C CA . SER A 1 87 ? 3.277 8.646 5.720 1.00 97.00 87 SER A CA 1
ATOM 692 C C . SER A 1 87 ? 3.458 7.377 4.876 1.00 97.00 87 SER A C 1
ATOM 694 O O . SER A 1 87 ? 4.087 7.420 3.819 1.00 97.00 87 SER A O 1
ATOM 696 N N . ARG A 1 88 ? 2.920 6.231 5.316 1.00 95.69 88 ARG A N 1
ATOM 697 C CA . ARG A 1 88 ? 2.948 4.986 4.535 1.00 95.69 88 ARG A CA 1
ATOM 698 C C . ARG A 1 88 ? 1.966 5.031 3.369 1.00 95.69 88 ARG A C 1
ATOM 700 O O . ARG A 1 88 ? 2.368 4.623 2.286 1.00 95.69 88 ARG A O 1
ATOM 707 N N . CYS A 1 89 ? 0.765 5.581 3.553 1.00 95.88 89 CYS A N 1
ATOM 708 C CA . CYS A 1 89 ? -0.203 5.773 2.469 1.00 95.88 89 CYS A CA 1
ATOM 709 C C . CYS A 1 89 ? 0.377 6.645 1.347 1.00 95.88 89 CYS A C 1
ATOM 711 O O . CYS A 1 89 ? 0.352 6.239 0.192 1.00 95.88 89 CYS A O 1
ATOM 713 N N . ARG A 1 90 ? 1.011 7.778 1.688 1.00 96.25 90 ARG A N 1
ATOM 714 C CA . ARG A 1 90 ? 1.669 8.670 0.708 1.00 96.25 90 ARG A CA 1
ATOM 715 C C . ARG A 1 90 ? 2.808 7.998 -0.067 1.00 96.25 90 ARG A C 1
ATOM 717 O O . ARG A 1 90 ? 3.098 8.384 -1.188 1.00 96.25 90 ARG A O 1
ATOM 724 N N . LYS A 1 91 ? 3.461 6.985 0.517 1.00 94.94 91 LYS A N 1
ATOM 725 C CA . LYS A 1 91 ? 4.490 6.171 -0.165 1.00 94.94 91 LYS A CA 1
ATOM 726 C C . LYS A 1 91 ? 3.903 5.096 -1.084 1.00 94.94 91 LYS A C 1
ATOM 728 O O . LYS A 1 91 ? 4.672 4.449 -1.797 1.00 94.94 91 LYS A O 1
ATOM 733 N N . GLY A 1 92 ? 2.594 4.880 -1.023 1.00 95.25 92 GLY A N 1
ATOM 734 C CA . GLY A 1 92 ? 1.876 3.841 -1.742 1.00 95.25 92 GLY A CA 1
ATOM 735 C C . GLY A 1 92 ? 1.611 2.595 -0.896 1.00 95.25 92 GLY A C 1
ATOM 736 O O . GLY A 1 92 ? 2.466 2.117 -0.137 1.00 95.25 92 GLY A O 1
ATOM 737 N N . ILE A 1 93 ? 0.408 2.054 -1.076 1.00 96.62 93 ILE A N 1
ATOM 738 C CA . ILE A 1 93 ? -0.017 0.764 -0.535 1.00 96.62 93 ILE A CA 1
ATOM 739 C C . ILE A 1 93 ? 0.446 -0.332 -1.513 1.00 96.62 93 ILE A C 1
ATOM 741 O O . ILE A 1 93 ? 0.098 -0.253 -2.698 1.00 96.62 93 ILE A O 1
ATOM 745 N N . PRO A 1 94 ? 1.241 -1.323 -1.057 1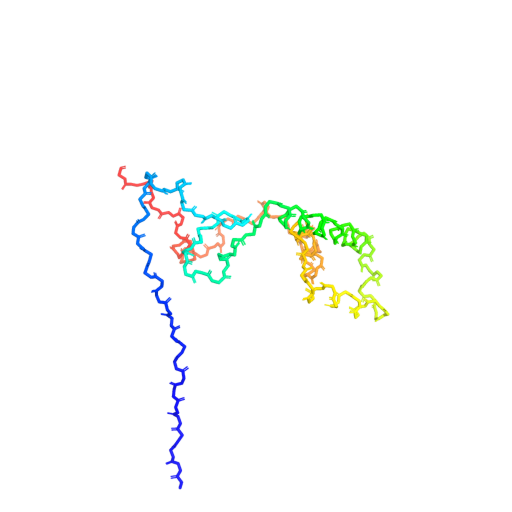.00 97.06 94 PRO A N 1
ATOM 746 C CA . PRO A 1 94 ? 1.692 -2.434 -1.891 1.00 97.06 94 PRO A CA 1
ATOM 747 C C . PRO A 1 94 ? 0.513 -3.199 -2.470 1.00 97.06 94 PRO A C 1
ATOM 749 O O . PRO A 1 94 ? -0.499 -3.374 -1.791 1.00 97.06 94 PRO A O 1
ATOM 752 N N . ASP A 1 95 ? 0.674 -3.676 -3.698 1.00 94.94 95 ASP A N 1
ATOM 753 C CA . ASP A 1 95 ? -0.404 -4.313 -4.446 1.00 94.94 95 ASP A CA 1
ATOM 754 C C . ASP A 1 95 ? -1.023 -5.504 -3.698 1.00 94.94 95 ASP A C 1
ATOM 756 O O . ASP A 1 95 ? -2.220 -5.522 -3.414 1.00 94.94 95 ASP A O 1
ATOM 760 N N . ALA A 1 96 ? -0.163 -6.398 -3.205 1.00 95.69 96 ALA A N 1
ATOM 761 C CA . ALA A 1 96 ? -0.538 -7.622 -2.493 1.00 95.69 96 ALA A CA 1
ATOM 762 C C . ALA A 1 96 ? -1.399 -7.422 -1.228 1.00 95.69 96 ALA A C 1
ATOM 764 O O . ALA A 1 96 ? -1.986 -8.375 -0.728 1.00 95.69 96 ALA A O 1
ATOM 765 N N . VAL A 1 97 ? -1.447 -6.212 -0.662 1.00 96.88 97 VAL A N 1
ATOM 766 C CA . VAL A 1 97 ? -2.209 -5.916 0.567 1.00 96.88 97 VAL A CA 1
ATOM 767 C C . VAL A 1 97 ? -3.265 -4.836 0.361 1.00 96.88 97 VAL A C 1
ATOM 769 O O . VAL A 1 97 ? -3.911 -4.434 1.329 1.00 96.88 97 VAL A O 1
ATOM 772 N N . ARG A 1 98 ? -3.442 -4.341 -0.870 1.00 96.00 98 ARG A N 1
ATOM 773 C CA . ARG A 1 98 ? -4.310 -3.194 -1.149 1.00 96.00 98 ARG A CA 1
ATOM 774 C C . ARG A 1 98 ? -5.768 -3.470 -0.809 1.00 96.00 98 ARG A C 1
ATOM 776 O O . ARG A 1 98 ? -6.368 -2.647 -0.127 1.00 96.00 98 ARG A O 1
ATOM 783 N N . GLY A 1 99 ? -6.287 -4.639 -1.190 1.00 94.62 99 GLY A N 1
ATOM 784 C CA . GLY A 1 99 ? -7.661 -5.043 -0.872 1.00 94.62 99 GLY A CA 1
ATOM 785 C C . GLY A 1 99 ? -7.953 -4.998 0.631 1.00 94.62 99 GLY A C 1
ATOM 786 O O . GLY A 1 99 ? -8.937 -4.406 1.054 1.00 94.62 99 GLY A O 1
ATOM 787 N N . TYR A 1 100 ? -7.039 -5.514 1.455 1.00 94.44 100 TYR A N 1
ATOM 788 C CA . TYR A 1 100 ? -7.176 -5.475 2.913 1.00 94.44 100 TYR A CA 1
ATOM 789 C C . TYR A 1 100 ? -7.031 -4.056 3.474 1.00 94.44 100 TYR A C 1
ATOM 791 O O . TYR A 1 100 ? -7.845 -3.604 4.274 1.00 94.44 100 TYR A O 1
ATOM 799 N N . ALA A 1 101 ? -5.992 -3.331 3.053 1.00 95.88 101 ALA A N 1
ATOM 800 C CA . ALA A 1 101 ? -5.711 -1.994 3.564 1.00 95.88 101 ALA A CA 1
ATOM 801 C C . ALA A 1 101 ? -6.861 -1.014 3.280 1.00 95.88 101 ALA A C 1
ATOM 803 O O . ALA A 1 101 ? -7.259 -0.269 4.173 1.00 95.88 101 ALA A O 1
ATOM 804 N N . TRP A 1 102 ? -7.403 -1.019 2.060 1.00 95.25 102 TRP A N 1
ATOM 805 C CA . TRP A 1 102 ? -8.512 -0.145 1.676 1.00 95.25 102 TRP A CA 1
ATOM 806 C C . TRP A 1 102 ? -9.801 -0.454 2.436 1.00 95.25 102 TRP A C 1
ATOM 808 O O . TRP A 1 102 ? -10.474 0.478 2.877 1.00 95.25 102 TRP A O 1
ATOM 818 N N . VAL A 1 103 ? -10.110 -1.731 2.670 1.00 93.56 103 VAL A N 1
ATOM 819 C CA . VAL A 1 103 ? -11.281 -2.133 3.464 1.00 93.56 103 VAL A CA 1
ATOM 820 C C . VAL A 1 103 ? -11.193 -1.602 4.900 1.00 93.56 103 VAL A C 1
ATOM 822 O O . VAL A 1 103 ? -12.158 -1.026 5.401 1.00 93.56 103 VAL A O 1
ATOM 825 N N . HIS A 1 104 ? -10.023 -1.689 5.539 1.00 92.62 104 HIS A N 1
ATOM 826 C CA . HIS A 1 104 ? -9.830 -1.122 6.878 1.00 92.62 104 HIS A CA 1
ATOM 827 C C . HIS A 1 104 ? -9.875 0.414 6.902 1.00 92.62 104 HIS A C 1
ATOM 829 O O . HIS A 1 104 ? -10.369 1.003 7.861 1.00 92.62 104 HIS A O 1
ATOM 835 N N . MET A 1 105 ? -9.350 1.080 5.868 1.00 91.56 105 MET A N 1
ATOM 836 C CA . MET A 1 105 ? -9.316 2.548 5.791 1.00 91.56 105 MET A CA 1
ATOM 837 C C . MET A 1 105 ? -10.694 3.171 5.590 1.00 91.56 105 MET A C 1
ATOM 839 O O . MET A 1 105 ? -10.959 4.242 6.124 1.00 91.56 105 MET A O 1
ATOM 843 N N . THR A 1 106 ? -11.543 2.517 4.806 1.00 92.25 106 THR A N 1
ATOM 844 C CA . THR A 1 106 ? -12.901 2.991 4.509 1.00 92.25 106 THR A CA 1
ATOM 845 C C . THR A 1 106 ? -13.900 2.626 5.603 1.00 92.25 106 THR A C 1
ATOM 847 O O . THR A 1 106 ? -15.009 3.146 5.611 1.00 92.25 106 THR A O 1
ATOM 850 N N . GLY A 1 107 ? -13.534 1.723 6.519 1.00 87.25 107 GLY A N 1
ATOM 851 C CA . GLY A 1 107 ? -14.474 1.141 7.477 1.00 87.25 107 GLY A CA 1
ATOM 852 C C . GLY A 1 107 ? -15.448 0.146 6.838 1.00 87.25 107 GLY A C 1
ATOM 853 O O . GLY A 1 107 ? -16.364 -0.318 7.516 1.00 87.25 107 GLY A O 1
ATOM 854 N N . ALA A 1 108 ? -15.239 -0.228 5.568 1.00 87.88 108 ALA A N 1
ATOM 855 C CA . ALA A 1 108 ? -16.082 -1.183 4.851 1.00 87.88 108 ALA A CA 1
ATOM 856 C C . ALA A 1 108 ? -16.131 -2.561 5.528 1.00 87.88 108 ALA A C 1
ATOM 858 O O . ALA A 1 108 ? -17.092 -3.300 5.341 1.00 87.88 108 ALA A O 1
ATOM 859 N N . GLU A 1 109 ? -15.138 -2.897 6.354 1.00 84.06 109 GLU A N 1
ATOM 860 C CA . GLU A 1 109 ? -15.138 -4.112 7.174 1.00 84.06 109 GLU A CA 1
ATOM 861 C C . GLU A 1 109 ? -16.381 -4.200 8.075 1.00 84.06 109 GLU A C 1
ATOM 863 O O . GLU A 1 109 ? -17.051 -5.228 8.095 1.00 84.06 109 GLU A O 1
ATOM 868 N N . ALA A 1 110 ? -16.755 -3.094 8.727 1.00 79.81 110 ALA A N 1
ATOM 869 C CA . ALA A 1 110 ? -17.923 -3.034 9.605 1.00 79.81 110 ALA A CA 1
ATOM 870 C C . ALA A 1 110 ? -19.257 -3.092 8.841 1.00 79.81 110 ALA A C 1
ATOM 872 O O . ALA A 1 110 ? -20.295 -3.399 9.425 1.00 79.81 110 ALA A O 1
ATOM 873 N N . VAL A 1 111 ? -19.244 -2.760 7.547 1.00 77.38 111 VAL A N 1
ATOM 874 C CA . VAL A 1 111 ? -20.421 -2.810 6.668 1.00 77.38 111 VAL A CA 1
ATOM 875 C C . VAL A 1 111 ? -20.577 -4.202 6.063 1.00 77.38 111 VAL A C 1
ATOM 877 O O . VAL A 1 111 ? -21.689 -4.710 6.004 1.00 77.38 111 VAL A O 1
ATOM 880 N N . LYS A 1 112 ? -19.469 -4.848 5.685 1.00 71.50 112 LYS A N 1
ATOM 881 C CA . LYS A 1 112 ? -19.450 -6.211 5.139 1.00 71.50 112 LYS A CA 1
ATOM 882 C C . LYS A 1 112 ? -20.011 -7.248 6.114 1.00 71.50 112 LYS A C 1
ATOM 884 O O . LYS A 1 112 ? -20.607 -8.221 5.681 1.00 71.50 112 LYS A O 1
ATOM 889 N N . GLU A 1 113 ? -19.818 -7.048 7.414 1.00 67.50 113 GLU A N 1
ATOM 890 C CA . GLU A 1 113 ? -20.414 -7.913 8.440 1.00 67.50 113 GLU A CA 1
ATOM 891 C C . GLU A 1 113 ? -21.932 -7.697 8.575 1.00 67.50 113 GLU A C 1
ATOM 893 O O . GLU A 1 113 ? -22.667 -8.625 8.895 1.00 67.50 113 GLU A O 1
ATOM 898 N N . LYS A 1 114 ? -22.409 -6.475 8.308 1.00 64.06 114 LYS A N 1
ATOM 899 C CA . LYS A 1 114 ? -23.817 -6.083 8.475 1.00 64.06 114 LYS A CA 1
ATOM 900 C C . LYS A 1 114 ? -24.673 -6.319 7.234 1.00 64.06 114 LYS A C 1
ATOM 902 O O . LYS A 1 114 ? -25.877 -6.509 7.367 1.00 64.06 114 LYS A O 1
ATOM 907 N N . LEU A 1 115 ? -24.077 -6.260 6.048 1.00 63.69 115 LEU A N 1
ATOM 908 C CA . LEU A 1 115 ? -24.751 -6.447 4.770 1.00 63.69 115 LEU A CA 1
ATOM 909 C C . LEU A 1 115 ? -24.257 -7.750 4.146 1.00 63.69 115 LEU A C 1
ATOM 911 O O . LEU A 1 115 ? -23.085 -7.864 3.785 1.00 63.69 115 LEU A O 1
ATOM 915 N N . ALA A 1 116 ? -25.151 -8.725 3.987 1.00 65.69 116 ALA A N 1
ATOM 916 C CA . ALA A 1 116 ? -24.863 -9.866 3.134 1.00 65.69 116 ALA A CA 1
ATOM 917 C C . ALA A 1 116 ? -24.836 -9.356 1.689 1.00 65.69 116 ALA A C 1
ATOM 919 O O . ALA A 1 116 ? -25.879 -8.992 1.149 1.00 65.69 116 ALA A O 1
ATOM 920 N N . TYR A 1 117 ? -23.652 -9.300 1.073 1.00 68.50 117 TYR A N 1
ATOM 921 C CA . TYR A 1 117 ? -23.518 -8.959 -0.349 1.00 68.50 117 TYR A CA 1
ATOM 922 C C . TYR A 1 117 ? -24.461 -9.811 -1.213 1.00 68.50 117 TYR A C 1
ATOM 924 O O . TYR A 1 117 ? -25.097 -9.283 -2.114 1.00 68.50 117 TYR A O 1
ATOM 932 N N . ASP A 1 118 ? -24.635 -11.083 -0.847 1.00 67.44 118 ASP A N 1
ATOM 933 C CA . ASP A 1 118 ? -25.524 -12.043 -1.514 1.00 67.44 118 ASP A CA 1
ATOM 934 C C . ASP A 1 118 ? -27.018 -11.682 -1.411 1.00 67.44 118 ASP A C 1
ATOM 936 O O . ASP A 1 118 ? -27.828 -12.183 -2.181 1.00 67.44 118 ASP A O 1
ATOM 940 N N . SER A 1 119 ? -27.394 -10.823 -0.456 1.00 66.69 119 SER A N 1
ATOM 941 C CA . SER A 1 119 ? -28.771 -10.333 -0.287 1.00 66.69 119 SER A CA 1
ATOM 942 C C . SER A 1 119 ? -29.056 -9.036 -1.045 1.00 66.69 119 SER A C 1
ATOM 944 O O . SER A 1 119 ? -30.201 -8.586 -1.064 1.00 66.69 119 SER A O 1
ATOM 946 N N . ILE A 1 120 ? -28.035 -8.428 -1.663 1.00 69.06 120 ILE A N 1
ATOM 947 C CA . ILE A 1 120 ? -28.219 -7.306 -2.584 1.00 69.06 120 ILE A CA 1
ATOM 948 C C . ILE A 1 120 ? -28.726 -7.905 -3.897 1.00 69.06 120 ILE A C 1
ATOM 950 O O . ILE A 1 120 ? -27.971 -8.131 -4.838 1.00 69.06 120 ILE A O 1
ATOM 954 N N . ASP A 1 121 ? -30.014 -8.230 -3.923 1.00 66.44 121 ASP A N 1
ATOM 955 C CA . ASP A 1 121 ? -30.698 -8.613 -5.147 1.00 66.44 121 ASP A CA 1
ATOM 956 C C . ASP A 1 121 ? -30.750 -7.393 -6.087 1.00 66.44 121 ASP A C 1
ATOM 958 O O . ASP A 1 121 ? -30.991 -6.252 -5.676 1.00 66.44 121 ASP A O 1
ATOM 962 N N . THR A 1 122 ? -30.498 -7.631 -7.372 1.00 62.12 122 THR A N 1
ATOM 963 C CA . THR A 1 122 ? -30.604 -6.637 -8.451 1.00 62.12 122 THR A CA 1
ATOM 964 C C . THR A 1 122 ? -32.001 -6.020 -8.573 1.00 62.12 122 THR A C 1
ATOM 966 O O . THR A 1 122 ? -32.150 -4.999 -9.238 1.00 62.12 122 THR A O 1
ATOM 969 N N . THR A 1 123 ? -33.011 -6.578 -7.896 1.00 60.78 123 THR A N 1
ATOM 970 C CA . THR A 1 123 ? -34.407 -6.102 -7.861 1.00 60.78 123 THR A CA 1
ATOM 971 C C . THR A 1 123 ? -34.596 -4.651 -7.408 1.00 60.78 123 THR A C 1
ATOM 973 O O . THR A 1 123 ? -35.673 -4.099 -7.626 1.00 60.78 123 THR A O 1
ATOM 976 N N . GLY A 1 124 ? -33.585 -4.008 -6.812 1.00 58.94 124 GLY A N 1
ATOM 977 C CA . GLY A 1 124 ? -33.617 -2.586 -6.441 1.00 58.94 124 GLY A CA 1
ATOM 978 C C . GLY A 1 124 ? -32.745 -1.658 -7.294 1.00 58.94 124 GLY A C 1
ATOM 979 O O . GLY A 1 124 ? -32.711 -0.455 -7.028 1.00 58.94 124 GLY A O 1
ATOM 980 N N . ILE A 1 125 ? -32.009 -2.177 -8.282 1.00 67.56 125 ILE A N 1
ATOM 981 C CA . ILE A 1 125 ? -31.166 -1.349 -9.151 1.00 67.56 125 ILE A CA 1
ATOM 982 C C . ILE A 1 125 ? -32.060 -0.766 -10.246 1.00 67.56 125 ILE A C 1
ATOM 984 O O . ILE A 1 125 ? -32.708 -1.504 -10.983 1.00 67.56 125 ILE A O 1
ATOM 988 N N . SER A 1 126 ? -32.115 0.566 -10.338 1.00 69.56 126 SER A N 1
ATOM 989 C CA . SER A 1 126 ? -32.878 1.251 -11.387 1.00 69.56 126 SER A CA 1
ATOM 990 C C . SER A 1 126 ? -32.471 0.723 -12.761 1.00 69.56 126 SER A C 1
ATOM 992 O O . SER A 1 126 ? -31.276 0.638 -13.049 1.00 69.56 126 SER A O 1
ATOM 994 N N . GLN A 1 127 ? -33.452 0.427 -13.619 1.00 67.38 127 GLN A N 1
ATOM 995 C CA . GLN A 1 127 ? -33.211 -0.037 -14.987 1.00 67.38 127 GLN A CA 1
ATOM 996 C C . GLN A 1 127 ? -32.251 0.900 -15.735 1.00 67.38 127 GLN A C 1
ATOM 998 O O . GLN A 1 127 ? -31.350 0.433 -16.411 1.00 67.38 127 GLN A O 1
ATOM 1003 N N . THR A 1 128 ? -32.333 2.209 -15.484 1.00 72.94 128 THR A N 1
ATOM 1004 C CA . THR A 1 128 ? -31.407 3.209 -16.036 1.00 72.94 128 THR A CA 1
ATOM 1005 C C . THR A 1 128 ? -29.945 2.943 -15.673 1.00 72.94 128 THR A C 1
ATOM 1007 O O . THR A 1 128 ? -29.070 3.090 -16.513 1.00 72.94 128 THR A O 1
ATOM 1010 N N . VAL A 1 129 ? -29.665 2.513 -14.439 1.00 71.69 129 VAL A N 1
ATOM 1011 C CA . VAL A 1 129 ? -28.299 2.183 -14.004 1.00 71.69 129 VAL A CA 1
ATOM 1012 C C . VAL A 1 129 ? -27.826 0.894 -14.672 1.00 71.69 129 VAL A C 1
ATOM 1014 O O . VAL A 1 129 ? -26.665 0.809 -15.055 1.00 71.69 129 VAL A O 1
ATOM 1017 N N . LEU A 1 130 ? -28.713 -0.094 -14.833 1.00 67.81 130 LEU A N 1
ATOM 1018 C CA . LEU A 1 130 ? -28.409 -1.345 -15.539 1.00 67.81 130 LEU A CA 1
ATOM 1019 C C . LEU A 1 130 ? -28.122 -1.106 -17.028 1.00 67.81 130 LEU A C 1
ATOM 1021 O O . LEU A 1 130 ? -27.196 -1.708 -17.576 1.00 67.81 130 LEU A O 1
ATOM 1025 N N . ASP A 1 131 ? -28.872 -0.193 -17.644 1.00 71.19 131 ASP A N 1
ATOM 1026 C CA . ASP A 1 131 ? -28.695 0.227 -19.032 1.00 71.19 131 ASP A CA 1
ATOM 1027 C C . ASP A 1 131 ? -27.380 1.015 -19.207 1.00 71.19 131 ASP A C 1
ATOM 1029 O O . ASP A 1 131 ? -26.652 0.793 -20.173 1.00 71.19 131 ASP A O 1
ATOM 1033 N N . GLU A 1 132 ? -27.016 1.873 -18.244 1.00 72.31 132 GLU A N 1
ATOM 1034 C CA . GLU A 1 132 ? -25.755 2.636 -18.240 1.00 72.31 132 GLU A CA 1
ATOM 1035 C C . GLU A 1 132 ? -24.505 1.757 -18.066 1.00 72.31 132 GLU A C 1
ATOM 1037 O O . GLU A 1 132 ? -23.469 2.042 -18.669 1.00 72.31 132 GLU A O 1
ATOM 1042 N N . VAL A 1 133 ? -24.570 0.686 -17.261 1.00 70.56 133 VAL A N 1
ATOM 1043 C CA . VAL A 1 133 ? -23.431 -0.236 -17.057 1.00 70.56 133 VAL A CA 1
ATOM 1044 C C . VAL A 1 133 ? -23.343 -1.355 -18.104 1.00 70.56 133 VAL A C 1
ATOM 1046 O O . VAL A 1 133 ? -22.408 -2.153 -18.057 1.00 70.56 133 VAL A O 1
ATOM 1049 N N . GLY A 1 134 ? -24.273 -1.402 -19.064 1.00 58.38 134 GLY A N 1
ATOM 1050 C CA . GLY A 1 134 ? -24.145 -2.188 -20.295 1.00 58.38 134 GLY A CA 1
ATOM 1051 C C . GLY A 1 134 ? -24.227 -3.709 -20.133 1.00 58.38 134 GLY A C 1
ATOM 1052 O O . GLY A 1 134 ? -23.588 -4.427 -20.897 1.00 58.38 134 GLY A O 1
ATOM 1053 N N . LEU A 1 135 ? -24.989 -4.226 -19.162 1.00 56.41 135 LEU A N 1
ATOM 1054 C CA . LEU A 1 135 ? -25.071 -5.677 -18.916 1.00 56.41 135 LEU A CA 1
ATOM 1055 C C . LEU A 1 135 ? -26.221 -6.420 -19.620 1.00 56.41 135 LEU A C 1
ATOM 1057 O O . LEU A 1 135 ? -26.354 -7.624 -19.418 1.00 56.41 135 LEU A O 1
ATOM 1061 N N . LEU A 1 136 ? -27.014 -5.781 -20.486 1.00 52.09 136 LEU A N 1
ATOM 1062 C CA . LEU A 1 136 ? -28.019 -6.487 -21.294 1.00 52.09 136 LEU A CA 1
ATOM 1063 C C . LEU A 1 136 ? -28.138 -5.917 -22.714 1.00 52.09 136 LEU A C 1
ATOM 1065 O O . LEU A 1 136 ? -28.866 -4.958 -22.938 1.00 52.09 136 LEU A O 1
ATOM 1069 N N . SER A 1 137 ? -27.469 -6.549 -23.687 1.00 53.44 137 SER A N 1
ATOM 1070 C CA . SER A 1 137 ? -28.049 -6.821 -25.024 1.00 53.44 137 SER A CA 1
ATOM 1071 C C . SER A 1 137 ? -27.171 -7.709 -25.930 1.00 53.44 137 SER A C 1
ATOM 1073 O O . SER A 1 137 ? -27.120 -7.502 -27.135 1.00 53.44 137 SER A O 1
ATOM 1075 N N . GLU A 1 138 ? -26.546 -8.769 -25.401 1.00 49.75 138 GLU A N 1
ATOM 1076 C CA . GLU A 1 138 ? -25.997 -9.862 -26.240 1.00 49.75 138 GLU A CA 1
ATOM 1077 C C . GLU A 1 138 ? -26.874 -11.129 -26.192 1.00 49.75 138 GLU A C 1
ATOM 1079 O O . GLU A 1 138 ? -26.403 -12.261 -26.171 1.00 49.75 138 GLU A O 1
ATOM 1084 N N . LEU A 1 139 ? -28.197 -10.940 -26.160 1.00 48.59 139 LEU A N 1
ATOM 1085 C CA . LEU A 1 139 ? -29.173 -12.026 -26.297 1.00 48.59 139 LEU A CA 1
ATOM 1086 C C . LEU A 1 139 ? -30.391 -11.560 -27.103 1.00 48.59 139 LEU A C 1
ATOM 1088 O O . LEU A 1 139 ? -31.518 -11.606 -26.630 1.00 48.59 139 LEU A O 1
ATOM 1092 N N . MET A 1 140 ? -30.138 -11.074 -28.320 1.00 41.91 140 MET A N 1
ATOM 1093 C CA . MET A 1 140 ? -31.035 -11.191 -29.478 1.00 41.91 140 MET A CA 1
ATOM 1094 C C . MET A 1 140 ? -30.246 -10.890 -30.764 1.00 41.91 140 MET A C 1
ATOM 1096 O O . MET A 1 140 ? -30.328 -9.777 -31.272 1.00 41.91 140 MET A O 1
ATOM 1100 N N . VAL A 1 141 ? -29.482 -11.871 -31.258 1.00 39.69 141 VAL A N 1
ATOM 1101 C CA . VAL A 1 141 ? -29.551 -12.426 -32.631 1.00 39.69 141 VAL A CA 1
ATOM 1102 C C . VAL A 1 141 ? -29.096 -13.879 -32.551 1.00 39.69 141 VAL A C 1
ATOM 1104 O O . VAL A 1 141 ? -28.034 -14.116 -31.936 1.00 39.69 141 VAL A O 1
#